Protein AF-A0A537B8C7-F1 (afdb_monomer_lite)

Radius of gyration: 11.27 Å; chains: 1; bounding box: 22×14×30 Å

pLDDT: mean 89.17, std 5.75, range [70.44, 95.75]

Secondary structure (DSSP, 8-state):
-HHHHHHHGGGT------EEEETTEEEESTTTT--

Structure (mmCIF, N/CA/C/O backbone):
data_AF-A0A537B8C7-F1
#
_entry.id   AF-A0A537B8C7-F1
#
l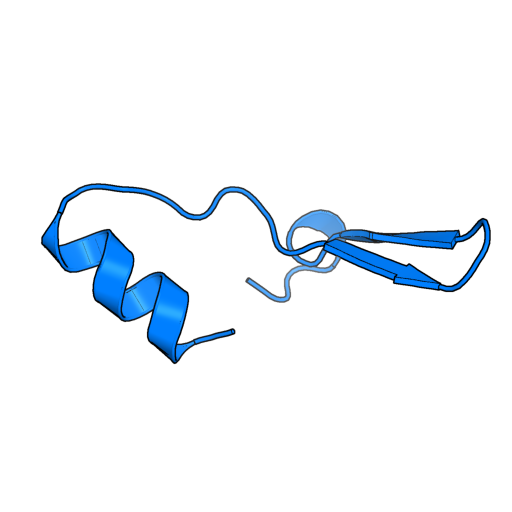oop_
_atom_site.group_PDB
_atom_site.id
_atom_site.type_symbol
_atom_site.label_atom_id
_atom_site.label_alt_id
_atom_site.label_comp_id
_atom_site.label_asym_id
_atom_site.label_entity_id
_atom_site.label_seq_id
_atom_site.pdbx_PDB_ins_code
_atom_site.Cartn_x
_atom_site.Cartn_y
_atom_site.Cartn_z
_atom_site.occupancy
_atom_site.B_iso_or_equiv
_atom_site.auth_seq_id
_atom_site.auth_comp_id
_atom_site.auth_asym_id
_atom_site.auth_atom_id
_atom_site.pdbx_PDB_model_num
ATOM 1 N N . THR A 1 1 ? 6.310 -5.285 3.501 1.00 70.44 1 THR A N 1
ATOM 2 C CA . THR A 1 1 ? 5.876 -4.131 4.326 1.00 70.44 1 THR A CA 1
ATOM 3 C C . THR A 1 1 ? 4.830 -4.483 5.387 1.00 70.44 1 THR A C 1
ATOM 5 O O . THR A 1 1 ? 3.908 -3.713 5.631 1.00 70.44 1 THR A O 1
ATOM 8 N N . ARG A 1 2 ? 4.982 -5.611 6.103 1.00 79.44 2 ARG A N 1
ATOM 9 C CA . ARG A 1 2 ? 3.949 -6.082 7.051 1.00 79.44 2 ARG A CA 1
ATOM 10 C C . ARG A 1 2 ? 3.818 -5.201 8.299 1.00 79.44 2 ARG A C 1
ATOM 12 O O . ARG A 1 2 ? 2.705 -4.850 8.664 1.00 79.44 2 ARG A O 1
ATOM 19 N N . SER A 1 3 ? 4.934 -4.770 8.888 1.00 85.12 3 SER A N 1
ATOM 20 C CA .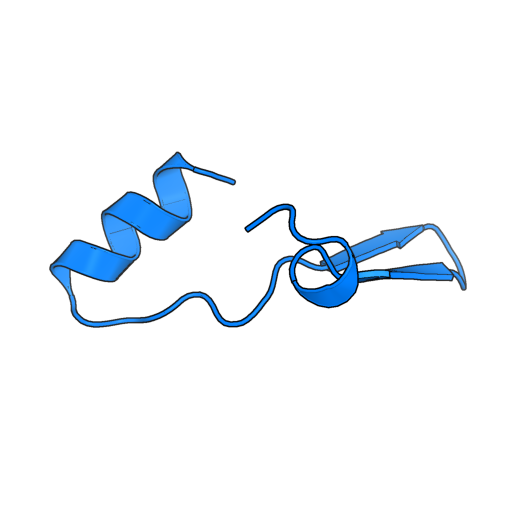 SER A 1 3 ? 4.920 -3.987 10.134 1.00 85.12 3 SER A CA 1
ATOM 21 C C . SER A 1 3 ? 4.232 -2.625 9.992 1.00 85.12 3 SER A C 1
ATOM 23 O O . SER A 1 3 ? 3.499 -2.216 10.885 1.00 85.12 3 SER A O 1
ATOM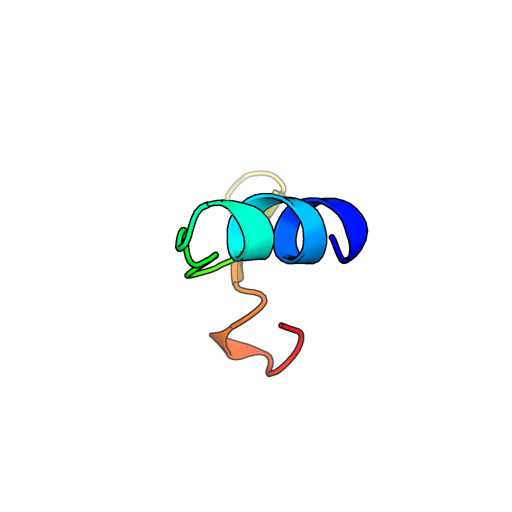 25 N N . LEU A 1 4 ? 4.409 -1.947 8.852 1.00 82.06 4 LEU A N 1
ATOM 26 C CA . LEU A 1 4 ? 3.761 -0.658 8.587 1.00 82.06 4 LEU A CA 1
ATOM 27 C C . LEU A 1 4 ? 2.238 -0.804 8.443 1.00 82.06 4 LEU A C 1
ATOM 29 O O . LEU A 1 4 ? 1.492 -0.019 9.018 1.00 82.06 4 LEU A O 1
ATOM 33 N N . LYS A 1 5 ? 1.774 -1.838 7.726 1.00 83.38 5 LYS A N 1
ATOM 34 C CA . LYS A 1 5 ? 0.341 -2.116 7.537 1.00 83.38 5 LYS A CA 1
ATOM 35 C C . LYS A 1 5 ? -0.349 -2.417 8.874 1.00 83.38 5 LYS A C 1
ATOM 37 O O . LYS A 1 5 ? -1.423 -1.889 9.135 1.00 83.38 5 LYS A O 1
ATOM 42 N N . SER A 1 6 ? 0.294 -3.202 9.741 1.00 83.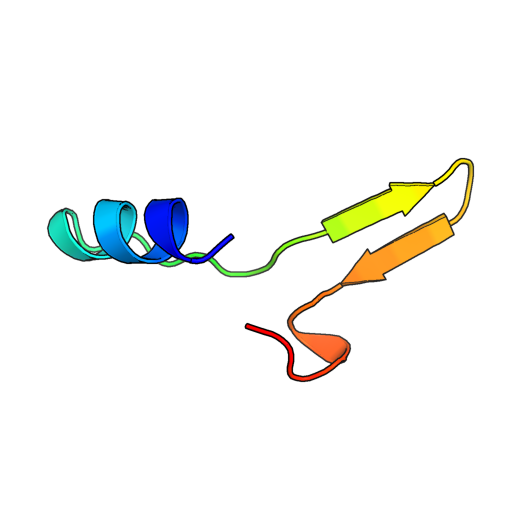62 6 SER A N 1
ATOM 43 C CA . SER A 1 6 ? -0.216 -3.495 11.086 1.00 83.62 6 SER A CA 1
ATOM 44 C C . SER A 1 6 ? -0.278 -2.261 11.990 1.00 83.62 6 SER A C 1
ATOM 46 O O . SER A 1 6 ? -1.235 -2.122 12.740 1.00 83.62 6 SER A O 1
ATOM 48 N N . ALA A 1 7 ? 0.704 -1.357 11.912 1.00 88.38 7 ALA A N 1
ATOM 49 C CA . ALA A 1 7 ? 0.698 -0.126 12.701 1.00 88.38 7 ALA A CA 1
ATOM 50 C C . ALA A 1 7 ? -0.406 0.850 12.258 1.00 88.38 7 ALA A C 1
ATOM 52 O O . ALA A 1 7 ? -1.084 1.428 13.101 1.00 88.38 7 ALA A O 1
ATOM 53 N N . LEU A 1 8 ? -0.625 1.000 10.947 1.00 87.88 8 LEU A N 1
ATOM 54 C CA . LEU A 1 8 ? -1.658 1.892 10.405 1.00 87.88 8 LEU A CA 1
ATOM 55 C C . LEU A 1 8 ? -3.087 1.407 10.706 1.00 87.88 8 LEU A C 1
ATOM 57 O O . LEU A 1 8 ? -3.980 2.228 10.899 1.00 87.88 8 LEU A O 1
ATOM 61 N N . ALA A 1 9 ? -3.287 0.094 10.853 1.00 86.12 9 ALA A N 1
ATOM 62 C CA . ALA A 1 9 ? -4.570 -0.476 11.265 1.00 86.12 9 ALA A CA 1
ATOM 63 C C . ALA A 1 9 ? -4.997 -0.075 12.692 1.00 86.12 9 ALA A C 1
ATOM 65 O O . ALA A 1 9 ? -6.181 -0.118 12.997 1.00 86.12 9 ALA A O 1
ATOM 66 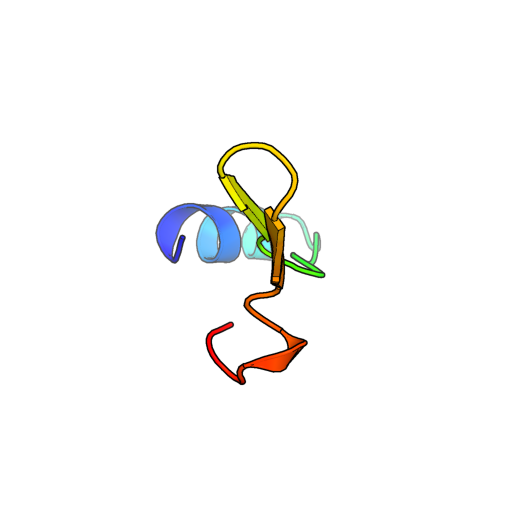N N . LEU A 1 10 ? -4.063 0.335 13.562 1.00 89.81 10 LEU A N 1
ATOM 67 C CA . LEU A 1 10 ? -4.379 0.798 14.924 1.00 89.81 10 LEU A CA 1
ATOM 68 C C . LEU A 1 10 ? -5.011 2.196 14.956 1.00 89.81 10 LEU A C 1
ATOM 70 O O . LEU A 1 10 ? -5.526 2.613 15.989 1.00 89.81 10 LEU A O 1
ATOM 74 N N . VAL A 1 11 ? -4.926 2.925 13.844 1.00 93.69 11 VAL A N 1
ATOM 75 C CA . VAL A 1 11 ? -5.429 4.295 13.689 1.00 93.69 11 VAL A CA 1
ATOM 76 C C . VAL A 1 11 ? -6.400 4.404 12.510 1.00 93.69 11 VAL A C 1
ATOM 78 O O . VAL A 1 11 ? -6.547 5.476 11.934 1.00 93.69 11 VAL A O 1
ATOM 81 N N . ASP A 1 12 ? -7.032 3.287 12.131 1.00 88.81 12 ASP A N 1
ATOM 82 C CA . ASP A 1 12 ? -8.006 3.185 11.033 1.00 88.81 12 ASP A CA 1
ATOM 83 C C . ASP A 1 12 ? -7.507 3.712 9.671 1.00 88.81 12 ASP A C 1
ATOM 85 O O . ASP A 1 12 ? -8.288 4.124 8.812 1.00 88.81 12 ASP A O 1
ATOM 89 N N . VAL A 1 13 ? -6.192 3.659 9.426 1.00 92.38 13 VAL A N 1
ATOM 90 C CA . VAL A 1 13 ? -5.595 4.036 8.138 1.00 92.38 13 VAL A CA 1
ATOM 91 C C . VAL A 1 13 ? -5.291 2.788 7.315 1.00 92.38 13 VAL A C 1
ATOM 93 O O . VAL A 1 13 ? -4.620 1.859 7.764 1.00 92.38 13 VAL A O 1
ATOM 96 N N . GLN A 1 14 ? -5.747 2.780 6.062 1.00 86.88 14 GLN A N 1
ATOM 97 C CA . GLN A 1 14 ? -5.520 1.672 5.137 1.00 86.88 14 GLN A CA 1
ATOM 98 C C . GLN A 1 14 ? -4.322 1.931 4.219 1.00 86.88 14 GLN A C 1
ATOM 100 O O . GLN A 1 14 ? -4.163 3.013 3.657 1.00 86.88 14 GLN A O 1
ATOM 105 N N . VAL A 1 15 ? -3.497 0.899 4.017 1.00 88.44 15 VAL A N 1
ATOM 106 C CA . VAL A 1 15 ? -2.468 0.894 2.969 1.00 88.44 15 VAL A CA 1
ATOM 107 C C . VAL A 1 15 ? -3.116 0.441 1.667 1.00 88.44 15 VAL A C 1
ATOM 109 O O . VAL A 1 15 ? -3.453 -0.735 1.536 1.00 88.44 15 VAL A O 1
ATOM 112 N N . LEU A 1 16 ? -3.273 1.370 0.724 1.00 90.75 16 LEU A N 1
ATOM 113 C CA . LEU A 1 16 ? -3.893 1.101 -0.576 1.00 90.75 16 LEU A CA 1
ATOM 114 C C . LEU A 1 16 ? -2.964 0.314 -1.503 1.00 90.75 16 LEU A C 1
ATOM 116 O O . LEU A 1 16 ? -3.404 -0.627 -2.156 1.00 90.75 16 LEU A O 1
ATOM 120 N N . ASP A 1 17 ? -1.677 0.676 -1.535 1.00 90.12 17 ASP A N 1
ATOM 121 C CA . ASP A 1 17 ? -0.684 -0.029 -2.340 1.00 90.12 17 ASP A CA 1
ATOM 122 C C . ASP A 1 17 ? 0.745 0.132 -1.803 1.00 90.12 17 ASP A C 1
ATOM 124 O O . ASP A 1 17 ? 1.059 1.072 -1.069 1.00 90.12 17 ASP A O 1
ATOM 128 N N . HIS A 1 18 ? 1.624 -0.789 -2.193 1.00 91.50 18 HIS A N 1
ATOM 129 C CA . HIS A 1 18 ? 3.063 -0.671 -2.042 1.00 91.50 18 HIS A CA 1
ATOM 130 C C . HIS A 1 18 ? 3.738 -0.732 -3.413 1.00 91.50 18 HIS A C 1
ATOM 132 O O . HIS A 1 18 ? 3.819 -1.796 -4.026 1.00 91.50 18 HIS A O 1
ATOM 138 N N . PHE A 1 19 ? 4.267 0.404 -3.863 1.00 94.19 19 PHE A N 1
ATOM 139 C CA . PHE A 1 19 ? 4.972 0.496 -5.135 1.00 94.19 19 PHE A CA 1
ATOM 140 C C . PHE A 1 19 ? 6.479 0.286 -4.966 1.00 94.19 19 PHE A C 1
ATOM 142 O O . PHE A 1 19 ? 7.118 0.947 -4.147 1.00 94.19 19 PHE A O 1
ATOM 149 N N . ILE A 1 20 ? 7.060 -0.584 -5.795 1.00 93.81 20 ILE A N 1
ATOM 150 C CA . ILE A 1 20 ? 8.507 -0.646 -6.028 1.00 93.81 20 ILE A CA 1
ATOM 151 C C . ILE A 1 20 ? 8.824 0.145 -7.296 1.00 93.81 20 ILE A C 1
ATOM 153 O O . ILE A 1 20 ? 8.230 -0.106 -8.343 1.00 93.81 20 ILE A O 1
ATOM 157 N N . VAL A 1 21 ? 9.7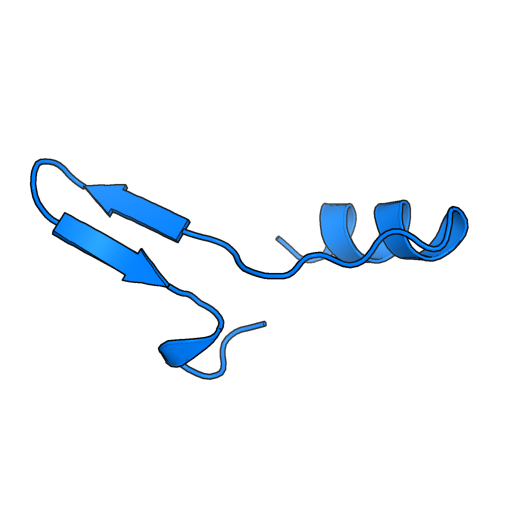82 1.069 -7.212 1.00 95.12 21 VAL A N 1
ATOM 158 C CA . VAL A 1 21 ? 10.244 1.891 -8.341 1.00 95.12 21 VAL A CA 1
ATOM 159 C C . VAL A 1 21 ? 11.694 1.533 -8.672 1.00 95.12 21 VAL A C 1
ATOM 161 O O . VAL A 1 21 ? 12.562 1.600 -7.804 1.00 95.12 21 VAL A O 1
ATOM 164 N N . ALA A 1 22 ? 11.957 1.159 -9.925 1.00 93.75 22 ALA A N 1
ATOM 165 C CA . ALA A 1 22 ? 13.279 0.806 -10.439 1.00 93.75 22 ALA A CA 1
ATOM 166 C C . ALA A 1 22 ? 13.518 1.487 -11.799 1.00 93.75 22 ALA A C 1
ATOM 168 O O . ALA A 1 22 ? 13.111 0.992 -12.854 1.00 93.75 22 ALA A O 1
ATOM 169 N N . GLY A 1 23 ? 14.170 2.653 -11.779 1.00 93.38 23 GLY A N 1
ATOM 170 C CA . GLY A 1 23 ? 14.350 3.481 -12.974 1.00 93.38 23 GLY A CA 1
ATOM 171 C C . GLY A 1 23 ? 13.004 3.943 -13.537 1.00 93.38 23 GLY A C 1
ATOM 172 O O . GLY A 1 23 ? 12.220 4.569 -12.832 1.00 93.38 23 GLY A O 1
ATOM 173 N N . THR A 1 24 ? 12.728 3.617 -14.800 1.00 95.69 24 THR A N 1
ATOM 174 C CA . THR A 1 24 ? 11.450 3.916 -15.474 1.00 95.69 24 THR A CA 1
ATOM 175 C C . THR A 1 24 ? 10.358 2.871 -15.230 1.00 95.69 24 THR A C 1
ATOM 177 O O . THR A 1 24 ? 9.269 2.992 -15.784 1.00 95.69 24 THR A O 1
ATOM 180 N N . HIS A 1 25 ? 10.631 1.842 -14.424 1.00 94.38 25 HIS A N 1
ATOM 181 C CA . HIS A 1 25 ? 9.674 0.781 -14.128 1.00 94.38 25 HIS A CA 1
ATOM 182 C C . HIS A 1 25 ? 9.071 0.966 -12.740 1.00 94.38 25 HIS A C 1
ATOM 184 O O . HIS A 1 25 ? 9.775 1.245 -11.767 1.00 94.38 25 HIS A O 1
ATOM 190 N N . VAL A 1 26 ? 7.761 0.753 -12.653 1.00 95.75 26 VAL A N 1
ATOM 191 C CA . VAL A 1 26 ? 6.995 0.762 -11.407 1.00 95.75 26 VAL A CA 1
ATOM 192 C C . VAL A 1 26 ? 6.241 -0.557 -11.303 1.00 95.75 26 VAL A C 1
ATOM 194 O O . VAL A 1 26 ? 5.686 -1.042 -12.287 1.00 95.75 26 VAL A O 1
ATOM 197 N N . MET A 1 27 ? 6.233 -1.149 -10.113 1.00 94.94 27 MET A N 1
ATOM 198 C CA . MET A 1 27 ? 5.458 -2.344 -9.801 1.00 94.94 27 MET A CA 1
ATOM 199 C C . MET A 1 27 ? 4.573 -2.087 -8.583 1.00 94.94 27 MET A C 1
ATOM 201 O O . MET A 1 27 ? 5.089 -1.772 -7.514 1.00 94.94 27 MET A O 1
ATOM 205 N N . SER A 1 28 ? 3.268 -2.307 -8.739 1.00 94.38 28 SER A N 1
ATOM 206 C CA . SER A 1 28 ? 2.289 -2.396 -7.650 1.00 94.38 28 SER A CA 1
ATOM 207 C C . SER A 1 28 ? 2.334 -3.767 -6.969 1.00 94.38 28 SER A C 1
ATOM 209 O O . SER A 1 28 ? 2.487 -4.802 -7.627 1.00 94.38 28 SER A O 1
ATOM 211 N N . PHE A 1 29 ? 2.176 -3.795 -5.646 1.00 93.25 29 PHE A N 1
ATOM 212 C CA . PHE A 1 29 ? 1.974 -5.044 -4.910 1.00 93.25 29 PHE A CA 1
ATOM 213 C C . PHE A 1 29 ? 0.502 -5.458 -4.916 1.00 93.25 29 PHE A C 1
ATOM 215 O O . PHE A 1 29 ? 0.228 -6.660 -4.946 1.00 93.25 29 PHE A O 1
ATOM 222 N N . ALA A 1 30 ? -0.431 -4.500 -4.926 1.00 92.62 30 ALA A N 1
ATOM 223 C CA . ALA A 1 30 ? -1.866 -4.767 -5.020 1.00 92.62 30 ALA A CA 1
ATOM 224 C C . ALA A 1 30 ? -2.203 -5.534 -6.305 1.00 92.62 30 ALA A C 1
ATOM 226 O O . ALA A 1 30 ? -2.826 -6.593 -6.254 1.00 92.62 30 ALA A O 1
ATOM 227 N N . GLU A 1 31 ? -1.705 -5.055 -7.447 1.00 92.75 31 GLU A N 1
ATOM 228 C CA . GLU A 1 31 ? -1.945 -5.650 -8.769 1.00 92.75 31 GLU A CA 1
ATOM 229 C C . GLU A 1 31 ? -1.346 -7.056 -8.908 1.00 92.75 31 GLU A C 1
ATOM 231 O O . GLU A 1 31 ? -1.801 -7.849 -9.729 1.00 92.75 31 GLU A O 1
ATOM 236 N N . ARG A 1 32 ? -0.335 -7.390 -8.094 1.00 88.88 32 ARG A N 1
ATOM 237 C CA . ARG A 1 32 ? 0.282 -8.725 -8.063 1.00 88.88 32 ARG A CA 1
ATOM 238 C C . ARG A 1 32 ? -0.263 -9.639 -6.962 1.00 88.88 32 ARG A C 1
ATOM 240 O O . ARG A 1 32 ? 0.232 -10.755 -6.826 1.00 88.88 32 ARG A O 1
ATOM 247 N N . GLY A 1 33 ? -1.246 -9.188 -6.177 1.00 88.38 33 GLY A N 1
ATOM 248 C CA . GLY A 1 33 ? -1.822 -9.963 -5.073 1.00 88.38 33 GLY A CA 1
ATOM 249 C C . GLY A 1 33 ? -0.866 -10.173 -3.891 1.00 88.38 33 GLY A C 1
ATOM 250 O O . GLY A 1 33 ? -0.932 -11.198 -3.218 1.00 88.38 33 GLY A O 1
ATOM 251 N N . LEU A 1 34 ? 0.057 -9.232 -3.660 1.00 84.19 34 LEU A N 1
ATOM 252 C CA . LEU A 1 34 ? 1.135 -9.334 -2.663 1.00 84.19 34 LEU A CA 1
ATOM 253 C C . LEU A 1 34 ? 0.896 -8.502 -1.385 1.00 84.19 34 LEU A C 1
ATOM 255 O O . LEU A 1 34 ? 1.796 -8.423 -0.541 1.00 84.19 34 LEU A O 1
ATOM 259 N N . LEU A 1 35 ? -0.273 -7.863 -1.243 1.00 76.50 35 LEU A N 1
ATOM 260 C CA . LEU A 1 35 ? -0.646 -7.010 -0.099 1.00 76.50 35 LEU A CA 1
ATOM 261 C C . LEU A 1 35 ? -1.485 -7.712 0.961 1.00 76.50 35 LEU A C 1
ATOM 263 O O . LEU A 1 35 ? -2.434 -8.432 0.606 1.00 76.50 35 LEU A O 1
#

Sequence (35 aa):
TRSLKSALALVDVQVLDHFIVAGTHVMSFAERGLL

Foldseek 3Di:
DVVVQVVCVVVVHHDPWDWDDDPPDIDTCVVVVND